Protein AF-A0A852FKJ6-F1 (afdb_monomer_lite)

Organism: Peucedramus taeniatus (NCBI:txid135441)

Structure (mmCIF, N/CA/C/O backbone):
data_AF-A0A852FKJ6-F1
#
_entry.id   AF-A0A852FKJ6-F1
#
loop_
_atom_site.group_PDB
_atom_site.id
_atom_site.type_symbol
_atom_site.label_atom_id
_atom_site.label_alt_id
_atom_site.label_comp_id
_atom_site.label_asym_id
_atom_site.label_entity_id
_atom_site.label_seq_id
_atom_site.pdbx_PDB_ins_code
_atom_site.Cartn_x
_atom_site.Cartn_y
_ato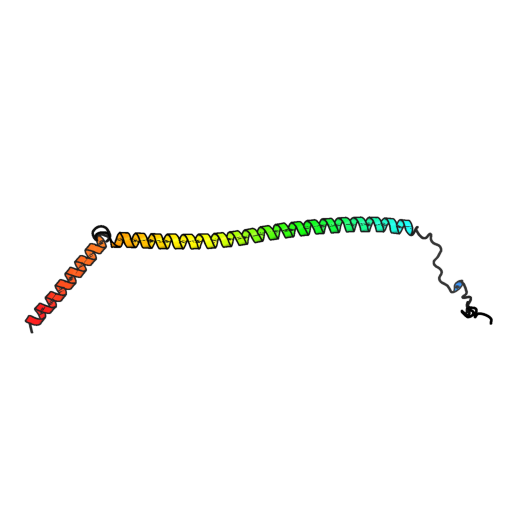m_site.Cartn_z
_atom_site.occupancy
_atom_site.B_iso_or_equiv
_atom_site.auth_seq_id
_atom_site.auth_comp_id
_atom_site.auth_asym_id
_atom_site.auth_atom_id
_atom_site.pdbx_PDB_model_num
ATOM 1 N N . MET A 1 1 ? 50.873 -47.100 -61.438 1.00 40.97 1 MET A N 1
ATOM 2 C CA . MET A 1 1 ? 49.629 -46.577 -60.834 1.00 40.97 1 MET A CA 1
ATOM 3 C C . MET A 1 1 ? 49.618 -45.071 -61.055 1.00 40.97 1 MET A C 1
ATOM 5 O O . MET A 1 1 ? 50.519 -44.411 -60.558 1.00 40.97 1 MET A O 1
ATOM 9 N N . LYS A 1 2 ? 48.719 -44.549 -61.901 1.00 41.00 2 LYS A N 1
ATOM 10 C CA . LYS A 1 2 ? 48.603 -43.110 -62.200 1.00 41.0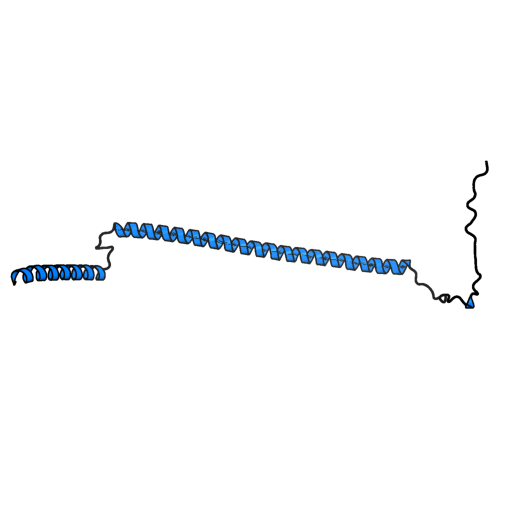0 2 LYS A CA 1
ATOM 11 C C . LYS A 1 2 ? 47.340 -42.576 -61.526 1.00 41.00 2 LYS A C 1
ATOM 13 O O . LYS A 1 2 ? 46.278 -43.172 -61.672 1.00 41.00 2 LYS A O 1
ATOM 18 N N . SER A 1 3 ? 47.512 -41.511 -60.754 1.00 47.44 3 SER A N 1
ATOM 19 C CA . SER A 1 3 ? 46.491 -40.777 -60.012 1.00 47.44 3 SER A CA 1
ATOM 20 C C . SER A 1 3 ? 45.473 -40.118 -60.947 1.00 47.44 3 SER A C 1
ATOM 22 O O . SER A 1 3 ? 45.832 -39.568 -61.988 1.00 47.44 3 SER A O 1
ATOM 24 N N . CYS A 1 4 ? 44.196 -40.181 -60.563 1.00 46.88 4 CYS A N 1
ATOM 25 C CA . CYS A 1 4 ? 43.091 -39.519 -61.248 1.00 46.88 4 CYS A CA 1
ATOM 26 C C . CYS A 1 4 ? 43.243 -37.995 -61.149 1.00 46.88 4 CYS A C 1
ATOM 28 O O . CYS A 1 4 ? 43.184 -37.432 -60.058 1.00 46.88 4 CYS A O 1
ATOM 30 N N . GLY A 1 5 ? 43.430 -37.334 -62.292 1.00 47.12 5 GLY A N 1
ATOM 31 C CA . GLY A 1 5 ? 43.285 -35.888 -62.411 1.00 47.12 5 GLY A CA 1
ATOM 32 C C . GLY A 1 5 ? 41.806 -35.510 -62.420 1.00 47.12 5 GLY A C 1
ATOM 33 O O . GLY A 1 5 ? 41.002 -36.173 -63.074 1.00 47.12 5 GLY A O 1
ATOM 34 N N . ALA A 1 6 ? 41.460 -34.440 -61.706 1.00 55.88 6 ALA A N 1
ATOM 35 C CA . ALA A 1 6 ? 40.157 -33.787 -61.754 1.00 55.88 6 ALA A CA 1
ATOM 36 C C . ALA A 1 6 ? 39.948 -33.118 -63.127 1.00 55.88 6 ALA A C 1
ATOM 38 O O . ALA A 1 6 ? 40.027 -31.903 -63.275 1.00 55.88 6 ALA A O 1
ATOM 39 N N . GLY A 1 7 ? 39.744 -33.930 -64.160 1.00 55.22 7 GLY A N 1
ATOM 40 C CA . GLY A 1 7 ? 39.183 -33.507 -65.432 1.00 55.22 7 GLY A CA 1
ATOM 41 C C . GLY A 1 7 ? 37.700 -33.841 -65.426 1.00 55.22 7 GLY A C 1
ATOM 42 O O . GLY A 1 7 ? 37.361 -34.990 -65.155 1.00 55.22 7 GLY A O 1
ATOM 43 N N . ASN A 1 8 ? 36.862 -32.827 -65.675 1.00 55.56 8 ASN A N 1
ATOM 44 C CA . ASN A 1 8 ? 35.502 -32.881 -66.251 1.00 55.56 8 ASN A CA 1
ATOM 45 C C . ASN A 1 8 ? 34.524 -31.863 -65.628 1.00 55.56 8 ASN A C 1
ATOM 47 O O . ASN A 1 8 ? 33.350 -32.163 -65.437 1.00 55.56 8 ASN A O 1
ATOM 51 N N . PHE A 1 9 ? 34.959 -30.620 -65.404 1.00 56.66 9 PHE A N 1
ATOM 52 C CA . PHE A 1 9 ? 34.043 -29.494 -65.600 1.00 56.66 9 PHE A CA 1
ATOM 53 C C . PHE A 1 9 ? 34.163 -29.082 -67.066 1.00 56.66 9 PHE A C 1
ATOM 55 O O . PHE A 1 9 ? 35.040 -28.311 -67.453 1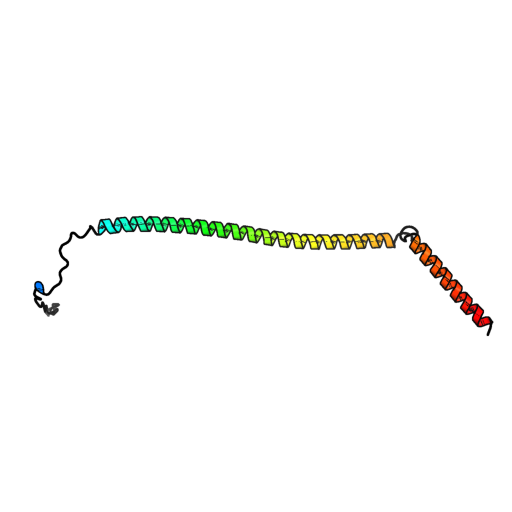.00 56.66 9 PHE A O 1
ATOM 62 N N . SER A 1 10 ? 33.339 -29.702 -67.908 1.00 50.75 10 SER A N 1
ATOM 63 C CA . SER A 1 10 ? 33.179 -29.351 -69.315 1.00 50.75 10 SER A CA 1
ATOM 64 C C . SER A 1 10 ? 32.713 -27.901 -69.422 1.00 50.75 10 SER A C 1
ATOM 66 O O . SER A 1 10 ? 31.578 -27.564 -69.091 1.00 50.75 10 SER A O 1
ATOM 68 N N . VAL A 1 11 ? 33.621 -27.046 -69.875 1.00 54.16 11 VAL A N 1
ATOM 69 C CA . VAL A 1 11 ? 33.396 -25.640 -70.198 1.00 54.16 11 VAL A CA 1
ATOM 70 C C . VAL A 1 11 ? 32.476 -25.555 -71.422 1.00 54.16 11 VAL A C 1
ATOM 72 O O . VAL A 1 11 ? 32.941 -25.490 -72.555 1.00 54.16 11 VAL A O 1
ATOM 75 N N . THR A 1 12 ? 31.158 -25.543 -71.229 1.00 57.88 12 THR A N 1
ATOM 76 C CA . THR A 1 12 ? 30.224 -25.020 -72.240 1.00 57.88 12 THR A CA 1
ATOM 77 C C . THR A 1 12 ? 30.165 -23.505 -72.095 1.00 57.88 12 THR A C 1
ATOM 79 O O . THR A 1 12 ? 29.239 -22.954 -71.503 1.00 57.88 12 THR A O 1
ATOM 82 N N . ARG A 1 13 ? 31.196 -22.812 -72.591 1.00 58.16 13 ARG A N 1
ATOM 83 C CA . ARG A 1 13 ? 31.172 -21.350 -72.724 1.00 58.16 13 ARG A CA 1
ATOM 84 C C . ARG A 1 13 ? 30.412 -21.021 -74.008 1.00 58.16 13 ARG A C 1
ATOM 86 O O . ARG A 1 13 ? 30.995 -20.976 -75.084 1.00 58.16 13 ARG A O 1
ATOM 93 N N . TYR A 1 14 ? 29.099 -20.844 -73.911 1.00 58.91 14 TYR A N 1
ATOM 94 C CA . TYR A 1 14 ? 28.355 -20.202 -74.991 1.00 58.91 14 TYR A CA 1
ATOM 95 C C . TYR A 1 14 ? 28.786 -18.733 -75.049 1.00 58.91 14 TYR A C 1
ATOM 97 O O . TYR A 1 14 ? 28.664 -18.008 -74.061 1.00 58.91 14 TYR A O 1
ATOM 105 N N . HIS A 1 15 ? 29.325 -18.297 -76.187 1.00 64.12 15 HIS A N 1
ATOM 106 C CA . HIS A 1 15 ? 29.581 -16.883 -76.446 1.00 64.12 15 HIS A CA 1
ATOM 107 C C . HIS A 1 15 ? 28.246 -16.212 -76.780 1.00 64.12 15 HIS A C 1
ATOM 109 O O . HIS A 1 15 ? 27.839 -16.155 -77.937 1.00 64.12 15 HIS A O 1
ATOM 115 N N . ILE A 1 16 ? 27.526 -15.765 -75.751 1.00 70.62 16 ILE A N 1
ATOM 116 C CA . ILE A 1 16 ? 26.366 -14.890 -75.935 1.00 70.62 16 ILE A CA 1
ATOM 117 C C . ILE A 1 16 ? 26.900 -13.562 -76.484 1.00 70.62 16 ILE A C 1
ATOM 119 O O . ILE A 1 16 ? 27.856 -13.011 -75.935 1.00 70.62 16 ILE A O 1
ATOM 123 N N . ALA A 1 17 ? 26.330 -13.082 -77.594 1.00 71.25 17 ALA A N 1
ATOM 124 C CA . ALA A 1 17 ? 26.732 -11.812 -78.190 1.00 71.25 17 ALA A CA 1
ATOM 125 C C . ALA A 1 17 ? 26.539 -10.683 -77.171 1.00 71.25 17 ALA A C 1
ATOM 127 O O . ALA A 1 17 ? 25.503 -10.623 -76.515 1.00 71.25 17 ALA A O 1
ATOM 128 N N . GLU A 1 18 ? 27.514 -9.781 -77.044 1.00 65.81 18 GLU A N 1
ATOM 129 C CA . GLU A 1 18 ? 27.475 -8.727 -76.018 1.00 65.81 18 GLU A CA 1
ATOM 130 C C . GLU A 1 18 ? 26.240 -7.826 -76.141 1.00 65.81 18 GLU A C 1
ATOM 132 O O . GLU A 1 18 ? 25.731 -7.360 -75.133 1.00 65.81 18 GLU A O 1
ATOM 137 N N . ALA A 1 19 ? 25.701 -7.668 -77.353 1.00 71.38 19 ALA A N 1
ATOM 138 C CA . ALA A 1 19 ? 24.465 -6.934 -77.625 1.00 71.38 19 ALA A CA 1
ATOM 139 C C . ALA A 1 19 ? 23.186 -7.585 -77.054 1.00 71.38 19 ALA A C 1
ATOM 141 O O . ALA A 1 19 ? 22.148 -6.937 -77.005 1.00 71.38 19 ALA A O 1
ATOM 142 N N . LEU A 1 20 ? 23.241 -8.863 -76.665 1.00 75.06 20 LEU A N 1
ATOM 143 C CA . LEU A 1 20 ? 22.142 -9.599 -76.025 1.00 75.06 20 LEU A CA 1
ATOM 144 C C . LEU A 1 20 ? 22.294 -9.658 -74.496 1.00 75.06 20 LEU A C 1
ATOM 146 O O . LEU A 1 20 ? 21.491 -10.304 -73.827 1.00 75.06 20 LEU A O 1
ATOM 150 N N . VAL A 1 21 ? 23.339 -9.030 -73.950 1.00 72.94 21 VAL A N 1
ATOM 151 C CA . VAL A 1 21 ? 23.589 -8.941 -72.513 1.00 72.94 21 VAL A CA 1
ATOM 152 C C . VAL A 1 21 ? 23.376 -7.494 -72.095 1.00 72.94 21 VAL A C 1
ATOM 154 O O . VAL A 1 21 ? 24.176 -6.629 -72.445 1.00 72.94 21 VAL A O 1
ATOM 157 N N . ASP A 1 22 ? 22.335 -7.244 -71.303 1.00 75.62 22 ASP A N 1
ATOM 158 C CA . ASP A 1 22 ? 22.189 -5.978 -70.588 1.00 75.62 22 ASP A CA 1
ATOM 159 C C . ASP A 1 22 ? 23.301 -5.892 -69.540 1.00 75.62 22 ASP A C 1
ATOM 161 O O . ASP A 1 22 ? 23.215 -6.446 -68.442 1.00 75.62 22 ASP A O 1
ATOM 165 N N . ARG A 1 23 ? 24.405 -5.253 -69.924 1.00 74.12 23 ARG A N 1
ATOM 166 C CA . ARG A 1 23 ? 25.471 -4.880 -69.001 1.00 74.12 23 ARG A CA 1
ATOM 167 C C . ARG A 1 23 ? 25.090 -3.549 -68.387 1.00 74.12 23 ARG A C 1
ATOM 169 O O . ARG A 1 23 ? 24.725 -2.617 -69.101 1.00 74.12 23 ARG A O 1
ATOM 176 N N . GLU A 1 24 ? 25.181 -3.480 -67.066 1.00 71.75 24 GLU A N 1
ATOM 177 C CA . GLU A 1 24 ? 25.070 -2.214 -66.360 1.00 71.75 24 GLU A CA 1
ATOM 178 C C . GLU A 1 24 ? 26.089 -1.249 -66.981 1.00 71.75 24 GLU A C 1
ATOM 180 O O . GLU A 1 24 ? 27.260 -1.597 -67.163 1.00 71.75 24 GLU A O 1
ATOM 185 N N . VAL A 1 25 ? 25.613 -0.085 -67.429 1.00 68.38 25 VAL A N 1
ATOM 186 C CA . VAL A 1 25 ? 26.487 0.968 -67.954 1.00 68.38 25 VAL A CA 1
ATOM 187 C C . VAL A 1 25 ? 27.484 1.285 -66.846 1.00 68.38 25 VAL A C 1
ATOM 189 O O . VAL A 1 25 ? 27.062 1.397 -65.698 1.00 68.38 25 VAL A O 1
ATOM 192 N N . ASP A 1 26 ? 28.769 1.407 -67.185 1.00 61.41 26 ASP A N 1
ATOM 193 C CA . ASP A 1 26 ? 29.892 1.643 -66.264 1.00 61.41 26 ASP A CA 1
ATOM 194 C C . ASP A 1 26 ? 29.789 3.050 -65.631 1.00 61.41 26 ASP A C 1
ATOM 196 O O . ASP A 1 26 ? 30.567 3.967 -65.890 1.00 61.41 26 ASP A O 1
ATOM 200 N N . GLY A 1 27 ? 28.715 3.278 -64.879 1.00 69.88 27 GLY A N 1
ATOM 201 C CA . GLY A 1 27 ? 28.544 4.408 -63.994 1.00 69.88 27 GLY A CA 1
ATOM 202 C C . GLY A 1 27 ? 29.434 4.167 -62.789 1.00 69.88 27 GLY A C 1
ATOM 203 O O . GLY A 1 27 ? 29.466 3.059 -62.261 1.00 69.88 27 GLY A O 1
ATOM 204 N N . GLY A 1 28 ? 30.178 5.193 -62.372 1.00 75.25 28 GLY A N 1
ATOM 205 C CA . GLY A 1 28 ? 31.111 5.078 -61.255 1.00 75.25 28 GLY A CA 1
ATOM 206 C C . GLY A 1 28 ? 30.415 4.502 -60.026 1.00 75.25 28 GLY A C 1
ATOM 207 O O . GLY A 1 28 ? 29.595 5.178 -59.405 1.00 75.25 28 GLY A O 1
ATOM 208 N N . GLN A 1 29 ? 30.722 3.247 -59.697 1.00 69.62 29 GLN A N 1
ATOM 209 C CA . GLN A 1 29 ? 30.237 2.633 -58.472 1.00 69.62 29 GLN A CA 1
ATOM 210 C C . GLN A 1 29 ? 30.869 3.390 -57.298 1.00 69.62 29 GLN A C 1
ATOM 212 O O . GLN A 1 29 ? 32.092 3.567 -57.278 1.00 69.62 29 GLN A O 1
ATOM 217 N N . PRO A 1 30 ? 30.067 3.892 -56.343 1.00 73.31 30 PRO A N 1
ATOM 218 C CA . PRO A 1 30 ? 30.618 4.518 -55.154 1.00 73.31 30 PRO A CA 1
ATOM 219 C C . PRO A 1 30 ? 31.444 3.491 -54.380 1.00 73.31 30 PRO A C 1
ATOM 221 O O . PRO A 1 30 ? 31.157 2.293 -54.414 1.00 73.31 30 PRO A O 1
ATOM 224 N N . ASP A 1 31 ? 32.470 3.965 -53.677 1.00 88.31 31 ASP A N 1
ATOM 225 C CA . ASP A 1 31 ? 33.317 3.091 -52.875 1.00 88.31 31 ASP A CA 1
ATOM 226 C C . ASP A 1 31 ? 32.474 2.390 -51.798 1.00 88.31 31 ASP A C 1
ATOM 228 O O . ASP A 1 31 ? 31.955 3.015 -50.867 1.00 88.31 31 ASP A O 1
ATOM 232 N N . ALA A 1 32 ? 32.332 1.072 -51.941 1.00 87.19 32 ALA A N 1
ATOM 233 C CA . ALA A 1 32 ? 31.559 0.238 -51.034 1.00 87.19 32 ALA A CA 1
ATOM 234 C C . ALA A 1 32 ? 32.096 0.298 -49.596 1.00 87.19 32 ALA A C 1
ATOM 236 O O . ALA A 1 32 ? 31.324 0.139 -48.650 1.00 87.19 32 ALA A O 1
ATOM 237 N N . HIS A 1 33 ? 33.396 0.559 -49.418 1.00 89.88 33 HIS A N 1
ATOM 238 C CA . HIS A 1 33 ? 33.988 0.721 -48.095 1.00 89.88 33 HIS A CA 1
ATOM 239 C C . HIS A 1 33 ? 33.489 1.993 -47.407 1.00 89.88 33 HIS A C 1
ATOM 241 O O . HIS A 1 33 ? 33.102 1.930 -46.242 1.00 89.88 33 HIS A O 1
ATOM 247 N N . LEU A 1 34 ? 33.409 3.115 -48.131 1.00 91.19 34 LEU A N 1
ATOM 248 C CA . LEU A 1 34 ? 32.889 4.374 -47.588 1.00 91.19 34 LEU A CA 1
ATOM 249 C C . LEU A 1 34 ? 31.415 4.244 -47.188 1.00 91.19 34 LEU A C 1
ATOM 251 O O . LEU A 1 34 ? 31.046 4.615 -46.075 1.00 91.19 34 LEU A O 1
ATOM 255 N N . ALA A 1 35 ? 30.590 3.638 -48.047 1.00 89.94 35 ALA A N 1
ATOM 256 C CA . ALA A 1 35 ? 29.178 3.404 -47.740 1.00 89.94 35 ALA A CA 1
ATOM 257 C C . ALA A 1 35 ? 28.989 2.495 -46.508 1.00 89.94 35 ALA A C 1
ATOM 259 O O . ALA A 1 35 ? 28.114 2.736 -45.674 1.00 89.94 35 ALA A O 1
ATOM 260 N N . ALA A 1 36 ? 29.829 1.465 -46.358 1.00 92.50 36 ALA A N 1
ATOM 261 C CA . ALA A 1 36 ? 29.798 0.581 -45.197 1.00 92.50 36 ALA A CA 1
ATOM 262 C C . ALA A 1 36 ? 30.230 1.289 -43.901 1.00 92.50 36 ALA A C 1
ATOM 264 O O . ALA A 1 36 ? 29.649 1.034 -42.845 1.00 92.50 36 ALA A O 1
ATOM 265 N N . GLU A 1 37 ? 31.219 2.185 -43.959 1.00 94.56 37 GLU A N 1
ATOM 266 C CA . GLU A 1 37 ? 31.642 2.977 -42.799 1.00 94.56 37 GLU A CA 1
ATOM 267 C C . GLU A 1 37 ? 30.552 3.943 -42.325 1.00 94.56 37 GLU A C 1
ATOM 269 O O . GLU A 1 37 ? 30.321 4.070 -41.119 1.00 94.56 37 GLU A O 1
ATOM 274 N N . GLU A 1 38 ? 29.871 4.617 -43.252 1.00 94.25 38 GLU A N 1
ATOM 275 C CA . GLU A 1 38 ? 28.777 5.539 -42.935 1.00 94.25 38 GLU A CA 1
ATOM 276 C C . GLU A 1 38 ? 27.605 4.817 -42.260 1.00 94.25 38 GLU A C 1
ATOM 278 O O . GLU A 1 38 ? 27.143 5.237 -41.193 1.00 94.25 38 GLU A O 1
ATOM 283 N N . GLU A 1 39 ? 27.174 3.682 -42.814 1.00 94.88 39 GLU A N 1
ATOM 284 C CA . GLU A 1 39 ? 26.131 2.855 -42.199 1.00 94.88 39 GLU A CA 1
ATOM 285 C C . GLU A 1 39 ? 26.596 2.237 -40.870 1.00 94.88 39 GLU A C 1
ATOM 287 O O . GLU A 1 39 ? 25.816 2.161 -39.919 1.00 94.88 39 GLU A O 1
ATOM 292 N N . GLY A 1 40 ? 27.879 1.884 -40.739 1.00 96.25 40 GLY A N 1
ATOM 293 C CA . GLY A 1 40 ? 28.469 1.453 -39.471 1.00 96.25 40 GLY A CA 1
ATOM 294 C C . GLY A 1 40 ? 28.312 2.506 -38.370 1.00 96.25 40 GLY A C 1
ATOM 295 O O . GLY A 1 40 ? 27.824 2.197 -37.280 1.00 96.25 40 GLY A O 1
ATOM 296 N N . ARG A 1 41 ? 28.628 3.774 -38.669 1.00 96.88 41 ARG A N 1
ATOM 297 C CA . ARG A 1 41 ? 28.445 4.897 -37.728 1.00 96.88 41 ARG A CA 1
ATOM 298 C C . ARG A 1 41 ? 26.978 5.092 -37.359 1.00 96.88 41 ARG A C 1
ATOM 300 O O . ARG A 1 41 ? 26.656 5.233 -36.179 1.00 96.88 41 ARG A O 1
ATOM 307 N N . ARG A 1 42 ? 26.080 5.032 -38.344 1.00 97.06 42 ARG A N 1
ATOM 308 C CA . ARG A 1 42 ? 24.632 5.138 -38.122 1.00 97.06 42 ARG A CA 1
ATOM 309 C C . ARG A 1 42 ? 24.110 4.031 -37.202 1.00 97.06 42 ARG A C 1
ATOM 311 O O . ARG A 1 42 ? 23.323 4.298 -36.293 1.00 97.06 42 ARG A O 1
ATOM 318 N N . LEU A 1 43 ? 24.550 2.790 -37.406 1.00 97.44 43 LEU A N 1
ATOM 319 C CA . LEU A 1 43 ? 24.173 1.659 -36.556 1.00 97.44 43 LEU A CA 1
ATOM 320 C C . LEU A 1 43 ? 24.724 1.800 -35.134 1.00 97.44 43 LEU A C 1
ATOM 322 O O . LEU A 1 43 ? 24.013 1.495 -34.176 1.00 97.44 43 LEU A O 1
ATOM 326 N N . GLU A 1 44 ? 25.951 2.298 -34.970 1.00 97.75 44 GLU A N 1
ATOM 327 C CA . GLU A 1 44 ? 26.508 2.589 -33.646 1.00 97.75 44 GLU A CA 1
ATOM 328 C C . GLU A 1 44 ? 25.690 3.641 -32.890 1.00 97.75 44 GLU A C 1
ATOM 330 O O . GLU A 1 44 ? 25.437 3.487 -31.691 1.00 97.75 44 GLU A O 1
ATOM 335 N N . GLU A 1 45 ? 25.263 4.706 -33.565 1.00 97.75 45 GLU A N 1
ATOM 336 C CA . GLU A 1 45 ? 24.422 5.749 -32.975 1.00 97.75 45 GLU A CA 1
ATOM 337 C C . GLU A 1 45 ? 23.068 5.191 -32.533 1.00 97.75 45 GLU A C 1
ATOM 339 O O . GLU A 1 45 ? 22.696 5.353 -31.365 1.00 97.75 45 GLU A O 1
ATOM 344 N N . LEU A 1 46 ? 22.392 4.442 -33.409 1.00 97.81 46 LEU A N 1
ATOM 345 C CA . LEU A 1 46 ? 21.134 3.764 -33.088 1.00 97.81 46 LEU A CA 1
ATOM 346 C C . LEU A 1 46 ? 21.292 2.798 -31.910 1.00 97.81 46 LEU A C 1
ATOM 348 O O . LEU A 1 46 ? 20.451 2.768 -31.009 1.00 97.81 46 LEU A O 1
ATOM 352 N N . HIS A 1 47 ? 22.384 2.033 -31.870 1.00 97.81 47 HIS A N 1
ATOM 353 C CA . HIS A 1 47 ? 22.659 1.121 -30.765 1.00 97.81 47 HIS A CA 1
ATOM 354 C C . HIS A 1 47 ? 22.861 1.877 -29.444 1.00 97.81 47 HIS A C 1
ATOM 356 O O . HIS A 1 47 ? 22.280 1.515 -28.417 1.00 97.81 47 HIS A O 1
ATOM 362 N N . ARG A 1 48 ? 23.624 2.977 -29.462 1.00 98.12 48 ARG A N 1
ATOM 363 C CA . ARG A 1 48 ? 23.821 3.838 -28.284 1.00 98.12 48 ARG A CA 1
ATOM 364 C C . ARG A 1 48 ? 22.502 4.431 -27.797 1.00 98.12 48 ARG A C 1
ATOM 366 O O . ARG A 1 48 ? 22.282 4.511 -26.589 1.00 98.12 48 ARG A O 1
ATOM 373 N N . GLU A 1 49 ? 21.626 4.856 -28.698 1.00 98.19 49 GLU A N 1
ATOM 374 C CA . GLU A 1 49 ? 20.301 5.370 -28.347 1.00 98.19 49 GLU A CA 1
ATOM 375 C C . GLU A 1 49 ? 19.392 4.295 -27.755 1.00 98.19 49 GLU A C 1
ATOM 377 O O . GLU A 1 49 ? 18.784 4.531 -26.707 1.00 98.19 49 GLU A O 1
ATOM 382 N N . ALA A 1 50 ? 19.359 3.105 -28.356 1.00 98.00 50 ALA A N 1
ATOM 383 C CA . ALA A 1 50 ? 18.597 1.971 -27.847 1.00 98.00 50 ALA A CA 1
ATOM 384 C C . ALA A 1 50 ? 19.033 1.590 -26.424 1.00 98.00 50 ALA A C 1
ATOM 386 O O . ALA A 1 50 ? 18.192 1.407 -25.542 1.00 98.00 50 ALA A O 1
ATOM 387 N N . GLU A 1 51 ? 20.340 1.557 -26.157 1.00 98.19 51 GLU A N 1
ATOM 388 C CA . GLU A 1 51 ? 20.875 1.292 -24.819 1.00 98.19 51 GLU A CA 1
ATOM 389 C C . GLU A 1 51 ? 20.515 2.396 -23.814 1.00 98.19 51 GLU A C 1
ATOM 391 O O . GLU A 1 51 ? 20.154 2.107 -22.668 1.00 98.19 51 GLU A O 1
ATOM 396 N N . ARG A 1 52 ? 20.538 3.672 -24.224 1.00 98.12 52 ARG A N 1
ATOM 397 C CA . ARG A 1 52 ? 20.068 4.780 -23.371 1.00 98.12 52 ARG A CA 1
ATOM 398 C C . ARG A 1 52 ? 18.584 4.639 -23.044 1.00 98.12 52 ARG A C 1
ATOM 400 O O . ARG A 1 52 ? 18.202 4.832 -21.891 1.00 98.12 52 ARG A O 1
ATOM 407 N N . GLU A 1 53 ? 17.748 4.313 -24.024 1.00 97.94 53 GLU A N 1
ATOM 408 C CA . GLU A 1 53 ? 16.309 4.171 -23.802 1.00 97.94 53 GLU A CA 1
ATOM 409 C C . GLU A 1 53 ? 15.993 2.958 -22.926 1.00 97.94 53 GLU A C 1
ATOM 411 O O . GLU A 1 53 ? 15.212 3.066 -21.980 1.00 97.94 53 GLU A O 1
ATOM 416 N N . ARG A 1 54 ? 16.686 1.836 -23.138 1.00 98.19 54 ARG A N 1
ATOM 417 C CA . ARG A 1 54 ? 16.592 0.656 -22.274 1.00 98.19 54 ARG A CA 1
ATOM 418 C C . ARG A 1 54 ? 16.901 0.999 -20.817 1.00 98.19 54 ARG A C 1
ATOM 420 O O . ARG A 1 54 ? 16.139 0.620 -19.928 1.00 98.19 54 ARG A O 1
ATOM 427 N N . ARG A 1 55 ? 17.973 1.756 -20.556 1.00 98.06 55 ARG A N 1
ATOM 428 C CA . ARG A 1 55 ? 18.321 2.214 -19.197 1.00 98.06 55 ARG A CA 1
ATOM 429 C C . ARG A 1 55 ? 17.211 3.068 -18.587 1.00 98.06 55 ARG A C 1
ATOM 431 O O . ARG A 1 55 ? 16.759 2.771 -17.485 1.00 98.06 55 ARG A O 1
ATOM 438 N N . LYS A 1 56 ? 16.694 4.053 -19.329 1.00 98.19 56 LYS A N 1
ATOM 439 C CA . LYS A 1 56 ? 15.572 4.894 -18.872 1.00 98.19 56 LYS A CA 1
ATOM 440 C C . LYS A 1 56 ? 14.327 4.069 -18.550 1.00 98.19 56 LYS A C 1
ATOM 442 O O . LYS A 1 56 ? 13.636 4.344 -17.570 1.00 98.19 56 LYS A O 1
ATOM 447 N N . GLN A 1 57 ? 14.008 3.070 -19.369 1.00 98.06 57 GLN A N 1
ATOM 448 C CA . GLN A 1 57 ? 12.858 2.198 -19.139 1.00 98.06 57 GLN A CA 1
ATOM 449 C C . GLN A 1 57 ? 13.025 1.367 -17.866 1.00 98.06 57 GLN A C 1
ATOM 451 O O . GLN A 1 57 ? 12.084 1.291 -17.073 1.00 98.06 57 GLN A O 1
ATOM 456 N N . LEU A 1 58 ? 14.217 0.809 -17.642 1.00 98.19 58 LEU A N 1
ATOM 457 C CA . LEU A 1 58 ? 14.540 0.061 -16.428 1.00 98.19 58 LEU A CA 1
ATOM 458 C C . LEU A 1 58 ? 14.446 0.943 -15.181 1.00 98.19 58 LEU A C 1
ATOM 460 O O . LEU A 1 58 ? 13.791 0.556 -14.217 1.00 98.19 58 LEU A O 1
ATOM 464 N N . GLU A 1 59 ? 15.003 2.154 -15.213 1.00 98.00 59 GLU A N 1
ATOM 465 C CA . GLU A 1 59 ? 14.892 3.113 -14.107 1.00 98.00 59 GLU A CA 1
ATOM 466 C C . GLU A 1 59 ? 13.431 3.479 -13.822 1.00 98.00 59 GLU A C 1
ATOM 468 O O . GLU A 1 59 ? 12.972 3.413 -12.679 1.00 98.00 59 GLU A O 1
ATOM 473 N N . LYS A 1 60 ? 12.649 3.788 -14.864 1.00 98.50 60 LYS A N 1
ATOM 474 C CA . LYS A 1 60 ? 11.214 4.074 -14.724 1.00 98.50 60 LYS A CA 1
ATOM 475 C C . LYS A 1 60 ? 10.446 2.882 -14.157 1.00 98.50 60 LYS A C 1
ATOM 477 O O . LYS A 1 60 ? 9.497 3.084 -13.401 1.00 98.50 60 LYS A O 1
ATOM 482 N N . ALA A 1 61 ? 10.772 1.657 -14.564 1.00 97.75 61 ALA A N 1
ATOM 483 C CA . ALA A 1 61 ? 10.147 0.447 -14.034 1.00 97.75 61 ALA A CA 1
ATOM 484 C C . ALA A 1 61 ? 10.523 0.239 -12.561 1.00 97.75 61 ALA A C 1
ATOM 486 O O . ALA A 1 61 ? 9.642 0.002 -11.738 1.00 97.75 61 ALA A O 1
ATOM 487 N N . HIS A 1 62 ? 11.796 0.432 -12.215 1.00 98.12 62 HIS A N 1
ATOM 488 C CA . HIS A 1 62 ? 12.299 0.328 -10.850 1.00 98.12 62 HIS A CA 1
ATOM 489 C C . HIS A 1 62 ? 11.630 1.338 -9.907 1.00 98.12 62 HIS A C 1
ATOM 491 O O . HIS A 1 62 ? 11.148 0.959 -8.842 1.00 98.12 62 HIS A O 1
ATOM 497 N N . ILE A 1 63 ? 11.526 2.611 -10.307 1.00 98.25 63 ILE A N 1
ATOM 498 C CA . ILE A 1 63 ? 10.854 3.655 -9.513 1.00 98.25 63 ILE A CA 1
ATOM 499 C C . ILE A 1 63 ? 9.371 3.322 -9.318 1.00 98.25 63 ILE A C 1
ATOM 501 O O . ILE A 1 63 ? 8.840 3.438 -8.213 1.00 98.25 63 ILE A O 1
ATOM 505 N N . ARG A 1 64 ? 8.686 2.883 -10.380 1.00 98.06 64 ARG A N 1
ATOM 506 C CA . ARG A 1 64 ? 7.272 2.494 -10.291 1.00 98.06 64 ARG A CA 1
ATOM 507 C C . ARG A 1 64 ? 7.078 1.295 -9.364 1.00 98.06 64 ARG A C 1
ATOM 509 O O . ARG A 1 64 ? 6.173 1.324 -8.533 1.00 98.06 64 ARG A O 1
ATOM 516 N N . GLY A 1 65 ? 7.941 0.287 -9.473 1.00 98.25 65 GLY A N 1
ATOM 517 C CA . GLY A 1 65 ? 7.916 -0.908 -8.635 1.00 98.25 65 GLY A CA 1
ATOM 518 C C . GLY A 1 65 ? 8.173 -0.600 -7.162 1.00 98.25 65 GLY A C 1
ATOM 519 O O . GLY A 1 65 ? 7.383 -0.998 -6.308 1.00 98.25 65 GLY A O 1
ATOM 520 N N . SER A 1 66 ? 9.218 0.172 -6.854 1.00 98.25 66 SER A N 1
ATOM 521 C CA . SER A 1 66 ? 9.552 0.545 -5.474 1.00 98.25 66 SER A CA 1
ATOM 522 C C . SER A 1 66 ? 8.455 1.392 -4.826 1.00 98.25 66 SER A C 1
ATOM 524 O O . SER A 1 66 ? 8.074 1.156 -3.678 1.00 98.25 66 SER A O 1
ATOM 526 N N . HIS A 1 67 ? 7.873 2.328 -5.576 1.00 98.50 67 HIS A N 1
ATOM 527 C CA . HIS A 1 67 ? 6.751 3.132 -5.109 1.00 98.50 67 HIS A CA 1
ATOM 528 C C . HIS A 1 67 ? 5.485 2.292 -4.865 1.00 98.50 67 HIS A C 1
ATOM 530 O O . HIS A 1 67 ? 4.825 2.466 -3.838 1.00 98.50 67 HIS A O 1
ATOM 536 N N . ALA A 1 68 ? 5.150 1.365 -5.768 1.00 98.56 68 ALA A N 1
ATOM 537 C CA . ALA A 1 68 ? 4.019 0.456 -5.589 1.00 98.56 68 ALA A CA 1
ATOM 538 C C . ALA A 1 68 ? 4.207 -0.441 -4.357 1.00 98.56 68 ALA A C 1
ATOM 540 O O . ALA A 1 68 ? 3.298 -0.555 -3.535 1.00 98.56 68 ALA A O 1
ATOM 541 N N . LEU A 1 69 ? 5.407 -0.999 -4.177 1.00 98.44 69 LEU A N 1
ATOM 542 C CA . LEU A 1 69 ? 5.747 -1.810 -3.011 1.00 98.44 69 LEU A CA 1
ATOM 543 C C . LEU A 1 69 ? 5.598 -1.015 -1.709 1.00 98.44 69 LEU A C 1
ATOM 545 O O . LEU A 1 69 ? 4.968 -1.494 -0.767 1.00 98.44 69 LEU A O 1
ATOM 549 N N . LYS A 1 70 ? 6.101 0.226 -1.672 1.00 98.56 70 LYS A N 1
ATOM 550 C CA . LYS A 1 70 ? 5.957 1.106 -0.506 1.00 98.56 70 LYS A CA 1
ATOM 551 C C .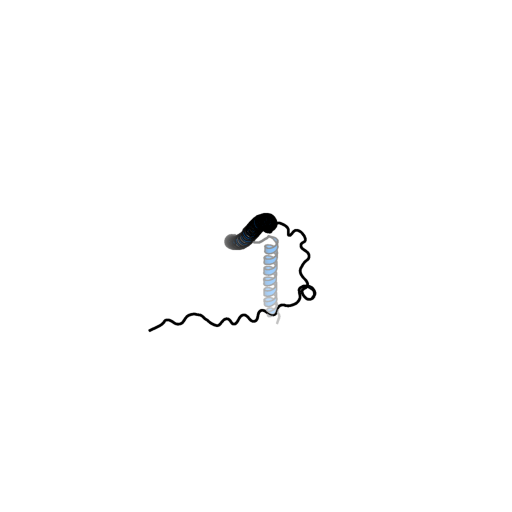 LYS A 1 70 ? 4.489 1.369 -0.170 1.00 98.56 70 LYS A C 1
ATOM 553 O O . LYS A 1 70 ? 4.124 1.335 0.999 1.00 98.56 70 LYS A O 1
ATOM 558 N N . LYS A 1 71 ? 3.636 1.598 -1.174 1.00 98.62 71 LYS A N 1
ATOM 559 C CA . LYS A 1 71 ? 2.189 1.773 -0.960 1.00 98.62 71 LYS A CA 1
ATOM 560 C C . LYS A 1 71 ? 1.534 0.530 -0.365 1.00 98.62 71 LYS A C 1
ATOM 562 O O . LYS A 1 71 ? 0.737 0.665 0.556 1.00 98.62 71 LYS A O 1
ATOM 567 N N . ILE A 1 72 ? 1.880 -0.655 -0.866 1.00 98.56 72 ILE A N 1
ATOM 568 C CA . ILE A 1 72 ? 1.357 -1.923 -0.341 1.00 98.56 72 ILE A CA 1
ATOM 569 C C . ILE A 1 72 ? 1.787 -2.108 1.116 1.00 98.56 72 ILE A C 1
ATOM 571 O O . ILE A 1 72 ? 0.953 -2.443 1.951 1.00 98.56 72 ILE A O 1
ATOM 575 N N . GLN A 1 73 ? 3.058 -1.847 1.434 1.00 98.62 73 GLN A N 1
ATOM 576 C CA . GLN A 1 73 ? 3.549 -1.955 2.807 1.00 98.62 73 GLN A CA 1
ATOM 577 C C . GLN A 1 73 ? 2.821 -0.983 3.742 1.00 98.62 73 GLN A C 1
ATOM 579 O O . GLN A 1 73 ? 2.316 -1.400 4.775 1.00 98.62 73 GLN A O 1
ATOM 584 N N . LEU A 1 74 ? 2.674 0.283 3.339 1.00 98.75 74 LEU A N 1
ATOM 585 C CA . LEU A 1 74 ? 1.947 1.283 4.126 1.00 98.75 74 LEU A CA 1
ATOM 586 C C . LEU A 1 74 ? 0.478 0.907 4.351 1.00 98.75 74 LEU A C 1
ATOM 588 O O . LEU A 1 74 ? -0.066 1.186 5.416 1.00 98.75 74 LEU A O 1
ATOM 592 N N . ALA A 1 75 ? -0.175 0.291 3.362 1.00 98.56 75 ALA A N 1
ATOM 593 C CA . ALA A 1 75 ? -1.546 -0.185 3.513 1.00 98.56 75 ALA A CA 1
ATOM 594 C C . ALA A 1 75 ? -1.638 -1.308 4.558 1.00 98.56 75 ALA A C 1
ATOM 596 O O . ALA A 1 75 ? -2.493 -1.235 5.437 1.00 98.56 75 ALA A O 1
ATOM 597 N N . LYS A 1 76 ? -0.718 -2.280 4.508 1.00 98.56 76 LYS A N 1
ATOM 598 C CA . LYS A 1 76 ? -0.632 -3.367 5.497 1.00 98.56 76 LYS A CA 1
ATOM 599 C C . LYS A 1 76 ? -0.337 -2.848 6.901 1.00 98.56 76 LYS A C 1
ATOM 601 O O . LYS A 1 76 ? -0.978 -3.263 7.858 1.00 98.56 76 LYS A O 1
ATOM 606 N N . ASP A 1 77 ? 0.610 -1.920 7.023 1.00 98.62 77 ASP A N 1
ATOM 607 C CA . ASP A 1 77 ? 0.968 -1.332 8.314 1.00 98.62 77 ASP A CA 1
ATOM 608 C C . ASP A 1 77 ? -0.219 -0.562 8.906 1.00 98.62 77 ASP A C 1
ATOM 610 O O . ASP A 1 77 ? -0.504 -0.674 10.095 1.00 98.62 77 ASP A O 1
ATOM 614 N N . ARG A 1 78 ? -0.958 0.182 8.073 1.00 98.62 78 ARG A N 1
ATOM 615 C CA . ARG A 1 78 ? -2.178 0.875 8.496 1.00 98.62 78 ARG A CA 1
ATOM 616 C C . ARG A 1 78 ? -3.244 -0.098 8.993 1.00 98.62 78 ARG A C 1
ATOM 618 O O . ARG A 1 78 ? -3.840 0.174 10.028 1.00 98.62 78 ARG A O 1
ATOM 625 N N . GLU A 1 79 ? -3.510 -1.170 8.252 1.00 98.62 79 GLU A N 1
ATOM 626 C CA . GLU A 1 79 ? -4.491 -2.195 8.633 1.00 98.62 79 GLU A CA 1
ATOM 627 C C . GLU A 1 79 ? -4.140 -2.794 9.996 1.00 98.62 79 GLU A C 1
ATOM 629 O O . GLU A 1 79 ? -4.940 -2.713 10.926 1.00 98.62 79 GLU A O 1
ATOM 634 N N . ARG A 1 80 ? -2.888 -3.233 10.161 1.00 98.69 80 ARG A N 1
ATOM 635 C CA . ARG A 1 80 ? -2.372 -3.741 11.434 1.00 98.69 80 ARG A CA 1
ATOM 636 C C . ARG A 1 80 ? -2.561 -2.746 12.584 1.00 98.69 80 ARG A C 1
ATOM 638 O O . ARG A 1 80 ? -2.995 -3.127 13.666 1.00 98.69 80 ARG A O 1
ATOM 645 N N . LEU A 1 81 ? -2.234 -1.470 12.371 1.00 98.69 81 LEU A N 1
ATOM 646 C CA . LEU A 1 81 ? -2.375 -0.440 13.407 1.00 98.69 81 LEU A CA 1
ATOM 647 C C . LEU A 1 81 ? -3.838 -0.194 13.793 1.00 98.69 81 LEU A C 1
ATOM 649 O O . LEU A 1 81 ? -4.124 0.073 14.958 1.00 98.69 81 LEU A O 1
ATOM 653 N N . VAL A 1 82 ? -4.768 -0.273 12.839 1.00 98.69 82 VAL A N 1
ATOM 654 C CA . VAL A 1 82 ? -6.204 -0.147 13.123 1.00 98.69 82 VAL A CA 1
ATOM 655 C C . VAL A 1 82 ? -6.686 -1.325 13.965 1.00 98.69 82 VAL A C 1
ATOM 657 O O . VAL A 1 82 ? -7.346 -1.104 14.977 1.00 98.69 82 VAL A O 1
ATOM 660 N N . GLU A 1 83 ? -6.298 -2.550 13.615 1.00 98.69 83 GLU A N 1
ATOM 661 C CA . GLU A 1 83 ? -6.633 -3.743 14.400 1.00 98.69 83 GLU A CA 1
ATOM 662 C C . GLU A 1 83 ? -6.084 -3.658 15.833 1.00 98.69 83 GLU A C 1
ATOM 664 O O . GLU A 1 83 ? -6.806 -3.921 16.799 1.00 98.69 83 GLU A O 1
ATOM 669 N N . GLU A 1 84 ? -4.822 -3.246 15.996 1.00 98.62 84 GLU A N 1
ATOM 670 C CA . GLU A 1 84 ? -4.202 -3.051 17.312 1.00 98.62 84 GLU A CA 1
ATOM 671 C C . GLU A 1 84 ? -4.954 -1.985 18.134 1.00 98.62 84 GLU A C 1
ATOM 673 O O . GLU A 1 84 ? -5.249 -2.196 19.316 1.00 98.62 84 GLU A O 1
ATOM 678 N N . LEU A 1 85 ? -5.345 -0.865 17.513 1.00 98.69 85 LEU A N 1
ATOM 679 C CA . LEU A 1 85 ? -6.138 0.180 18.168 1.00 98.69 85 LEU A CA 1
ATOM 680 C C . LEU A 1 85 ? -7.519 -0.322 18.600 1.00 98.69 85 LEU A C 1
ATOM 682 O O . LEU A 1 85 ? -7.956 -0.041 19.720 1.00 98.69 85 LEU A O 1
ATOM 686 N N . GLU A 1 86 ? -8.215 -1.074 17.751 1.00 98.56 86 GLU A N 1
ATOM 687 C CA . GLU A 1 86 ? -9.525 -1.645 18.075 1.00 98.56 86 GLU A CA 1
ATOM 688 C C . GLU A 1 86 ? -9.452 -2.586 19.279 1.00 98.56 86 GLU A C 1
ATOM 690 O O . GLU A 1 86 ? -10.293 -2.502 20.185 1.00 98.56 86 GLU A O 1
ATOM 695 N N . GLN A 1 87 ? -8.414 -3.423 19.339 1.00 98.56 87 GLN A N 1
ATOM 696 C CA . GLN A 1 87 ? -8.153 -4.304 20.476 1.00 98.56 87 GLN A CA 1
ATOM 697 C C . GLN A 1 87 ? -7.904 -3.504 21.758 1.00 98.56 87 GLN A C 1
ATOM 699 O O . GLN A 1 87 ? -8.516 -3.793 22.792 1.00 98.56 87 GLN A O 1
ATOM 704 N N . MET A 1 88 ? -7.076 -2.457 21.703 1.00 98.50 88 MET A N 1
ATOM 705 C CA . MET A 1 88 ? -6.828 -1.584 22.855 1.00 98.50 88 MET A CA 1
ATOM 706 C C . MET A 1 88 ? -8.107 -0.894 23.337 1.00 98.50 88 MET A C 1
ATOM 708 O O . MET A 1 88 ? -8.386 -0.864 24.539 1.00 98.50 88 MET A O 1
ATOM 712 N N . HIS A 1 89 ? -8.928 -0.390 22.415 1.00 98.25 89 HIS A N 1
ATOM 713 C CA . HIS A 1 89 ? -10.217 0.209 22.747 1.00 98.25 89 HIS A CA 1
ATOM 714 C C . HIS A 1 89 ? -11.188 -0.803 23.364 1.00 98.25 89 HIS A C 1
ATOM 716 O O . HIS A 1 89 ? -11.916 -0.463 24.299 1.00 98.25 89 HIS A O 1
ATOM 722 N N . ALA A 1 90 ? -11.215 -2.044 22.876 1.00 98.12 90 ALA A N 1
ATOM 723 C CA . ALA A 1 90 ? -12.041 -3.101 23.450 1.00 98.12 90 ALA A CA 1
ATOM 724 C C . ALA A 1 90 ? -11.609 -3.442 24.884 1.00 98.12 90 ALA A C 1
ATOM 726 O O . ALA A 1 90 ? -12.457 -3.500 25.779 1.00 98.12 90 ALA A O 1
ATOM 727 N N . GLN A 1 91 ? -10.303 -3.583 25.119 1.00 98.31 91 GLN A N 1
ATOM 728 C CA . GLN A 1 91 ? -9.740 -3.831 26.448 1.00 98.31 91 GLN A CA 1
ATOM 729 C C . GLN A 1 91 ? -10.013 -2.674 27.416 1.00 98.31 91 GLN A C 1
ATOM 731 O O . GLN A 1 91 ? -10.379 -2.901 28.569 1.00 98.31 91 GLN A O 1
ATOM 736 N N . ASP A 1 92 ? -9.877 -1.428 26.960 1.00 98.31 92 ASP A N 1
ATOM 737 C CA . ASP A 1 92 ? -10.189 -0.251 27.770 1.00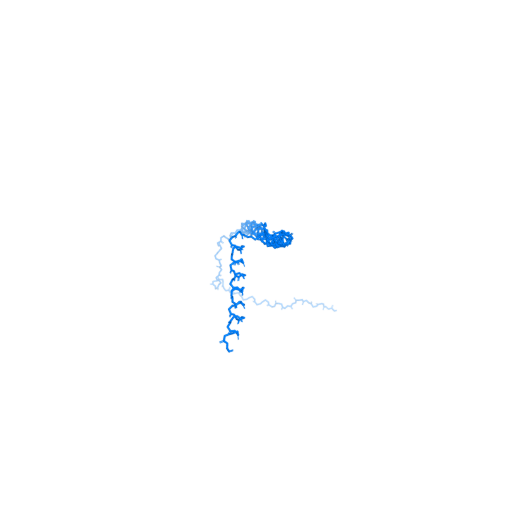 98.31 92 ASP A CA 1
ATOM 738 C C . ASP A 1 92 ? -11.681 -0.188 28.128 1.00 98.31 92 ASP A C 1
ATOM 740 O O . ASP A 1 92 ? -12.032 -0.036 29.298 1.00 98.31 92 ASP A O 1
ATOM 744 N N . ARG A 1 93 ? -12.582 -0.411 27.160 1.00 97.88 93 ARG A N 1
ATOM 745 C CA . ARG A 1 93 ? -14.026 -0.500 27.434 1.00 97.88 93 ARG A CA 1
ATOM 746 C C . ARG A 1 93 ? -14.348 -1.599 28.443 1.00 97.88 93 ARG A C 1
ATOM 748 O O . ARG A 1 93 ? -15.167 -1.369 29.331 1.00 97.88 93 ARG A O 1
ATOM 755 N N . MET A 1 94 ? -13.722 -2.770 28.321 1.00 97.50 94 MET A N 1
ATOM 756 C CA . MET A 1 94 ? -13.905 -3.873 29.266 1.00 97.50 94 MET A CA 1
ATOM 757 C C . MET A 1 94 ? -13.466 -3.470 30.676 1.00 97.50 94 MET A C 1
ATOM 759 O O . MET A 1 94 ? -14.247 -3.622 31.615 1.00 97.50 94 MET A O 1
ATOM 763 N N . ARG A 1 95 ? -12.275 -2.874 30.819 1.00 97.06 95 ARG A N 1
ATOM 764 C CA . ARG A 1 95 ? -11.787 -2.361 32.108 1.00 97.06 95 ARG A CA 1
ATOM 765 C C . ARG A 1 95 ? -12.731 -1.326 32.709 1.00 97.06 95 ARG A C 1
ATOM 767 O O . ARG A 1 95 ? -13.103 -1.447 33.872 1.00 97.06 95 ARG A O 1
ATOM 774 N N . ARG A 1 96 ? -13.183 -0.343 31.924 1.00 95.88 96 ARG A N 1
ATOM 775 C CA . ARG A 1 96 ? -14.129 0.679 32.402 1.00 95.88 96 ARG A CA 1
ATOM 776 C C . ARG A 1 96 ? -15.454 0.073 32.848 1.00 95.88 96 ARG A C 1
ATOM 778 O O . ARG A 1 96 ? -15.959 0.453 33.897 1.00 95.88 96 ARG A O 1
ATOM 785 N N . ARG A 1 97 ? -16.003 -0.885 32.094 1.00 94.69 97 ARG A N 1
ATOM 786 C CA . ARG A 1 97 ? -17.226 -1.608 32.484 1.00 94.69 97 ARG A CA 1
ATOM 787 C C . ARG A 1 97 ? -17.041 -2.345 33.805 1.00 94.69 97 ARG A C 1
ATOM 789 O O . ARG A 1 97 ? -17.920 -2.274 34.654 1.00 94.69 97 ARG A O 1
ATOM 796 N N . GLN A 1 98 ? -15.900 -3.004 33.991 1.00 95.19 98 GLN A N 1
ATOM 797 C CA . GLN A 1 98 ? -15.587 -3.706 35.233 1.00 95.19 98 GLN A CA 1
ATOM 798 C C . GLN A 1 98 ? -15.493 -2.744 36.424 1.00 95.19 98 GLN A C 1
ATOM 800 O O . GLN A 1 98 ? -16.026 -3.050 37.485 1.00 95.19 98 GLN A O 1
ATOM 805 N N . ILE A 1 99 ? -14.887 -1.567 36.237 1.00 93.38 99 ILE A N 1
ATOM 806 C CA . ILE A 1 99 ? -14.839 -0.521 37.267 1.00 93.38 99 ILE A CA 1
ATOM 807 C C . ILE A 1 99 ? -16.253 -0.037 37.596 1.00 93.38 99 ILE A C 1
ATOM 809 O O . ILE A 1 99 ? -16.642 -0.066 38.757 1.00 93.38 99 ILE A O 1
ATOM 813 N N . VAL A 1 100 ? -17.049 0.344 36.590 1.00 92.25 100 VAL A N 1
ATOM 814 C CA . VAL A 1 100 ? -18.426 0.836 36.787 1.00 92.25 100 VAL A CA 1
ATOM 815 C C . VAL A 1 100 ? -19.309 -0.205 37.482 1.00 92.25 100 VAL A C 1
ATOM 817 O O . VAL A 1 100 ? -20.121 0.164 38.324 1.00 92.25 100 VAL A O 1
ATOM 820 N N . ALA A 1 101 ? -19.130 -1.495 37.184 1.00 89.50 101 ALA A N 1
ATOM 821 C CA . ALA A 1 101 ? -19.861 -2.578 37.843 1.00 89.50 101 ALA A CA 1
ATOM 822 C C . ALA A 1 101 ? -19.518 -2.723 39.337 1.00 89.50 101 ALA A C 1
ATOM 824 O O . ALA A 1 101 ? -20.358 -3.170 40.111 1.00 89.50 101 ALA A O 1
ATOM 825 N N . GLN A 1 102 ? -18.307 -2.336 39.749 1.00 90.81 102 GLN A N 1
ATOM 826 C CA . GLN A 1 102 ? -17.896 -2.307 41.158 1.00 90.81 102 GLN A CA 1
ATOM 827 C C . GLN A 1 102 ? -18.282 -0.995 41.861 1.00 90.81 102 GLN A C 1
ATOM 829 O O . GLN A 1 102 ? -18.152 -0.890 43.080 1.00 90.81 102 GLN A O 1
ATOM 834 N N . MET A 1 103 ? -18.748 0.017 41.121 1.00 90.44 103 MET A N 1
ATOM 835 C CA . MET A 1 103 ? -19.147 1.295 41.705 1.00 90.44 103 MET A CA 1
ATOM 836 C C . MET A 1 103 ? -20.541 1.212 42.339 1.00 90.44 103 MET A C 1
ATOM 838 O O . MET A 1 103 ? -21.440 0.578 41.780 1.00 90.44 103 MET A O 1
ATOM 842 N N . PRO A 1 104 ? -20.776 1.938 43.449 1.00 88.44 104 PRO A N 1
ATOM 843 C CA . PRO A 1 104 ? -22.108 2.075 44.018 1.00 88.44 104 PRO A CA 1
ATOM 844 C C . PRO A 1 104 ? -23.129 2.577 42.979 1.00 88.44 104 PRO A C 1
ATOM 846 O O . PRO A 1 104 ? -22.819 3.513 42.230 1.00 88.44 104 PRO A O 1
ATOM 849 N N . PRO A 1 105 ? -24.376 2.058 42.974 1.00 79.81 105 PRO A N 1
ATOM 850 C CA . PRO A 1 105 ? -25.445 2.502 42.070 1.00 79.81 105 PRO A CA 1
ATOM 851 C C . PRO A 1 105 ? -25.715 4.008 42.146 1.00 79.81 105 PRO A C 1
ATOM 853 O O . PRO A 1 105 ? -26.132 4.630 41.169 1.00 79.81 105 PRO A O 1
ATOM 856 N N . GLN A 1 106 ? -25.427 4.618 43.305 1.00 82.38 106 GLN A N 1
ATOM 857 C CA . GLN A 1 106 ? -25.568 6.058 43.513 1.00 82.38 106 GLN A CA 1
ATOM 858 C C . GLN A 1 106 ? -24.531 6.901 42.756 1.00 82.38 106 GLN A C 1
ATOM 860 O O . GLN A 1 106 ? -24.649 8.128 42.739 1.00 82.38 106 GLN A O 1
ATOM 865 N N . LEU A 1 107 ? -23.534 6.279 42.132 1.00 83.62 107 LEU A N 1
ATOM 866 C CA . LEU A 1 107 ? -22.526 6.942 41.309 1.00 83.62 107 LEU A CA 1
ATOM 867 C C . LEU A 1 107 ? -22.558 6.433 39.861 1.00 83.62 107 LEU A C 1
ATOM 869 O O . LEU A 1 107 ? -22.292 7.209 38.949 1.00 83.62 107 LEU A O 1
ATOM 873 N N . SER A 1 108 ? -22.919 5.164 39.639 1.00 84.94 108 SER A N 1
ATOM 874 C CA . SER A 1 108 ? -22.918 4.531 38.312 1.00 84.94 108 SER A CA 1
ATOM 875 C C . SER A 1 108 ? -24.215 4.711 37.516 1.00 84.94 108 SER A C 1
ATOM 877 O O . SER A 1 108 ? -24.165 4.817 36.291 1.00 84.94 108 SER A O 1
ATOM 879 N N . VAL A 1 109 ? -25.379 4.772 38.174 1.00 85.69 109 VAL A N 1
ATOM 880 C CA . VAL A 1 109 ? -26.678 4.899 37.490 1.00 85.69 109 VAL A CA 1
ATOM 881 C C . VAL A 1 109 ? -27.048 6.377 37.349 1.00 85.69 109 VAL A C 1
ATOM 883 O O . VAL A 1 109 ? -27.029 7.081 38.355 1.00 85.69 109 VAL A O 1
ATOM 886 N N . PRO A 1 110 ? -27.427 6.897 36.173 1.00 89.69 110 PRO A N 1
ATOM 887 C CA . PRO A 1 110 ? -27.887 8.282 36.046 1.00 89.69 110 PRO A CA 1
ATOM 888 C C . PRO A 1 110 ? -29.127 8.593 36.915 1.00 89.69 110 PRO A C 1
ATOM 890 O O . PRO A 1 110 ? -29.956 7.705 37.107 1.00 89.69 110 PRO A O 1
ATOM 893 N N . PRO A 1 111 ? -29.315 9.834 37.412 1.00 86.81 111 PRO A N 1
ATOM 894 C CA . PRO A 1 111 ? -30.424 10.170 38.314 1.00 86.81 111 PRO A CA 1
ATOM 895 C C . PRO A 1 111 ? -31.821 9.838 37.771 1.00 86.81 111 PRO A C 1
ATOM 897 O O . PRO A 1 111 ? -32.634 9.295 38.512 1.00 86.81 111 PRO A O 1
ATOM 900 N N . TYR A 1 112 ? -32.078 10.092 36.483 1.00 88.69 112 TYR A N 1
ATOM 901 C CA . TYR A 1 112 ? -33.375 9.803 35.855 1.00 88.69 112 TYR A CA 1
ATOM 902 C C . TYR A 1 112 ? -33.693 8.299 35.860 1.00 88.69 112 TYR A C 1
ATOM 904 O O . TYR A 1 112 ? -34.776 7.904 36.271 1.00 88.69 112 TYR A O 1
ATOM 912 N N . LYS A 1 113 ? -32.708 7.444 35.552 1.00 88.25 113 LYS A N 1
ATOM 913 C CA . LYS A 1 113 ? -32.853 5.980 35.618 1.00 88.25 113 LYS A CA 1
ATOM 914 C C . LYS A 1 113 ? -33.150 5.481 37.026 1.00 88.25 113 LYS A C 1
ATOM 916 O O . LYS A 1 113 ? -33.856 4.499 37.199 1.00 88.25 113 LYS A O 1
ATOM 921 N N . ARG A 1 114 ? -32.620 6.151 38.055 1.00 88.50 114 ARG A N 1
ATOM 922 C CA . ARG A 1 114 ? -32.950 5.811 39.448 1.00 88.50 114 ARG A CA 1
ATOM 923 C C . ARG A 1 114 ? -34.398 6.150 39.787 1.00 88.50 114 ARG A C 1
ATOM 925 O O . ARG A 1 114 ? -34.981 5.447 40.603 1.00 88.50 114 ARG A O 1
ATOM 932 N N . MET A 1 115 ? -34.941 7.231 39.224 1.00 88.12 115 MET A N 1
ATOM 933 C CA . MET A 1 115 ? -36.352 7.582 39.398 1.00 88.12 115 MET A CA 1
ATOM 934 C C . MET A 1 115 ? -37.249 6.564 38.698 1.00 88.12 115 MET A C 1
ATOM 936 O O . MET A 1 115 ? -38.139 6.036 39.349 1.00 88.12 115 MET A O 1
ATOM 940 N N . GLU A 1 116 ? -36.934 6.203 37.450 1.00 90.50 116 GLU A N 1
ATOM 941 C CA . GLU A 1 116 ? -37.646 5.155 36.699 1.00 90.50 116 GLU A CA 1
ATOM 942 C C . GLU A 1 116 ? -37.719 3.841 37.496 1.00 90.50 116 GLU A C 1
ATOM 944 O O . GLU A 1 116 ? -38.808 3.328 37.723 1.00 90.50 116 GLU A O 1
ATOM 949 N N . ILE A 1 117 ? -36.585 3.355 38.023 1.00 89.94 117 ILE A N 1
ATOM 950 C CA . ILE A 1 117 ? -36.535 2.122 38.834 1.00 89.94 117 ILE A CA 1
ATOM 951 C C . ILE A 1 117 ? -37.416 2.224 40.089 1.00 89.94 117 ILE A C 1
ATOM 953 O O . ILE A 1 117 ? -38.050 1.251 40.488 1.00 89.94 117 ILE A O 1
ATOM 957 N N . LYS A 1 118 ? -37.454 3.393 40.742 1.00 90.38 118 LYS A N 1
ATOM 958 C CA . LYS A 1 118 ? -38.293 3.595 41.933 1.00 90.38 118 LYS A CA 1
ATOM 959 C C . LYS A 1 118 ? -39.780 3.600 41.596 1.00 90.38 118 LYS A C 1
ATOM 961 O O . LYS A 1 118 ? -40.559 3.028 42.348 1.00 90.38 118 LYS A O 1
ATOM 966 N N . GLU A 1 119 ? -40.164 4.257 40.507 1.00 95.19 119 GLU A N 1
ATOM 967 C CA . GLU A 1 119 ? -41.554 4.296 40.047 1.00 95.19 119 GLU A CA 1
ATOM 968 C C . GLU A 1 119 ? -42.042 2.921 39.589 1.00 95.19 119 GLU A C 1
ATOM 970 O O . GLU A 1 119 ? -43.197 2.574 39.816 1.00 95.19 119 GLU A O 1
ATOM 975 N N . GLU A 1 120 ? -41.176 2.142 38.943 1.00 94.69 120 GLU A N 1
ATOM 976 C CA . GLU A 1 120 ? -41.472 0.772 38.522 1.00 94.69 120 GLU A CA 1
ATOM 977 C C . GLU A 1 120 ? -41.668 -0.139 39.740 1.00 94.69 120 GLU A C 1
ATOM 979 O O . GLU A 1 120 ? -42.689 -0.814 39.840 1.00 94.69 120 GLU A O 1
ATOM 984 N N . TRP A 1 121 ? -40.785 -0.041 40.740 1.00 94.25 121 TRP A N 1
ATOM 985 C CA . TRP A 1 121 ? -40.948 -0.746 42.014 1.00 94.25 121 TRP A CA 1
ATOM 986 C C . TRP A 1 121 ? -42.230 -0.350 42.763 1.00 94.25 121 TRP A C 1
ATOM 988 O O . TRP A 1 121 ? -42.909 -1.203 43.333 1.00 94.25 121 TRP A O 1
ATOM 998 N N . GLN A 1 122 ? -42.589 0.939 42.756 1.00 96.19 122 GLN A N 1
ATOM 999 C CA . GLN A 1 122 ? -43.842 1.399 43.355 1.00 96.19 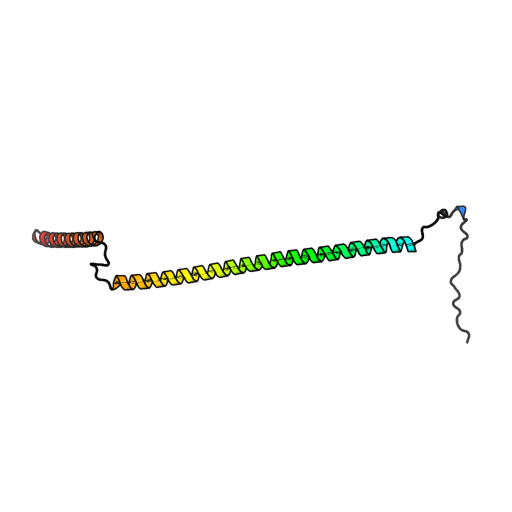122 GLN A CA 1
ATOM 1000 C C . GLN A 1 122 ? -45.059 0.802 42.634 1.00 96.19 122 GLN A C 1
ATOM 1002 O O . GLN A 1 122 ? -45.982 0.334 43.295 1.00 96.19 122 GLN A O 1
ATOM 1007 N N . ARG A 1 123 ? -45.044 0.763 41.299 1.00 96.50 123 ARG A N 1
ATOM 1008 C CA . ARG A 1 123 ? -46.118 0.147 40.509 1.00 96.50 123 ARG A CA 1
ATOM 1009 C C . ARG A 1 123 ? -46.253 -1.353 40.763 1.00 96.50 123 ARG A C 1
ATOM 1011 O O . ARG A 1 123 ? -47.371 -1.842 40.870 1.00 96.50 123 ARG A O 1
ATOM 1018 N N . GLU A 1 124 ? -45.144 -2.082 40.882 1.00 95.94 124 GLU A N 1
ATOM 1019 C CA . GLU A 1 124 ? -45.171 -3.513 41.225 1.00 95.94 124 GLU A CA 1
ATOM 1020 C C . GLU A 1 124 ? -45.818 -3.758 42.595 1.00 95.94 124 GLU A C 1
ATOM 1022 O O . GLU A 1 124 ? -46.630 -4.670 42.744 1.00 95.94 124 GLU A O 1
ATOM 1027 N N . LEU A 1 125 ? -45.508 -2.915 43.586 1.00 95.94 125 LEU A N 1
ATOM 1028 C CA . LEU A 1 125 ? -46.133 -2.977 44.909 1.00 95.94 125 LEU A CA 1
ATOM 1029 C C . LEU A 1 125 ? -47.632 -2.673 44.868 1.00 95.94 125 LEU A C 1
ATOM 1031 O O . LEU A 1 125 ? -48.408 -3.385 45.501 1.00 95.94 125 LEU A O 1
ATOM 1035 N N . GLU A 1 126 ? -48.032 -1.623 44.146 1.00 95.62 126 GLU A N 1
ATOM 1036 C CA . GLU A 1 126 ? -49.442 -1.265 43.958 1.00 95.62 126 GLU A CA 1
ATOM 1037 C C . GLU A 1 126 ? -50.207 -2.422 43.300 1.00 95.62 126 GLU A C 1
ATOM 1039 O O . GLU A 1 126 ? -51.258 -2.820 43.797 1.00 95.62 126 GLU A O 1
ATOM 1044 N N . SER A 1 127 ? -49.628 -3.046 42.270 1.00 94.25 127 SER A N 1
ATOM 1045 C CA . SER A 1 127 ? -50.220 -4.207 41.599 1.00 94.25 127 SER A CA 1
ATOM 1046 C C . SER A 1 127 ? -50.363 -5.418 42.529 1.00 94.25 127 SER A C 1
ATOM 1048 O O . SER A 1 127 ? -51.420 -6.044 42.549 1.00 94.25 127 SER A O 1
ATOM 1050 N N . ALA A 1 128 ? -49.329 -5.751 43.309 1.00 94.50 128 ALA A N 1
ATOM 1051 C CA . ALA A 1 128 ? -49.382 -6.873 44.252 1.00 94.50 128 ALA A CA 1
ATOM 1052 C C . ALA A 1 128 ? -50.410 -6.637 45.375 1.00 94.50 128 ALA A C 1
ATOM 1054 O O . ALA A 1 128 ? -51.058 -7.569 45.851 1.00 94.50 128 ALA A O 1
ATOM 1055 N N . PHE A 1 129 ? -50.577 -5.382 45.800 1.00 94.31 129 PHE A N 1
ATOM 1056 C CA . PHE A 1 129 ? -51.596 -5.009 46.776 1.00 94.31 129 PHE A CA 1
ATOM 1057 C C . PHE A 1 129 ? -53.011 -5.132 46.206 1.00 94.31 129 PHE A C 1
ATOM 1059 O O . PHE A 1 129 ? -53.893 -5.677 46.871 1.00 94.31 129 PHE A O 1
ATOM 1066 N N . GLU A 1 130 ? -53.236 -4.639 44.987 1.00 92.81 130 GLU A N 1
ATOM 1067 C CA . GLU A 1 130 ? -54.522 -4.773 44.302 1.00 92.81 130 GLU A CA 1
ATOM 1068 C C . GLU A 1 130 ? -54.923 -6.241 44.146 1.00 92.81 130 GLU A C 1
ATOM 1070 O O . GLU A 1 130 ? -56.074 -6.571 44.429 1.00 92.81 130 GLU A O 1
ATOM 1075 N N . GLU A 1 131 ? -53.985 -7.119 43.782 1.00 92.00 131 GLU A N 1
ATOM 1076 C CA . GLU A 1 131 ? -54.195 -8.571 43.695 1.00 92.00 131 GLU A CA 1
ATOM 1077 C C . GLU A 1 131 ? -54.657 -9.149 45.044 1.00 92.00 131 GLU A C 1
ATOM 1079 O O . GLU A 1 131 ? -55.756 -9.694 45.139 1.00 92.00 131 GLU A O 1
ATOM 1084 N N . MET A 1 132 ? -53.911 -8.905 46.125 1.00 89.19 132 MET A N 1
ATOM 1085 C CA . MET A 1 132 ? -54.282 -9.366 47.471 1.00 89.19 132 MET A CA 1
ATOM 1086 C C . MET A 1 132 ? -55.654 -8.830 47.933 1.00 89.19 132 MET A C 1
ATOM 1088 O O . MET A 1 132 ? -56.447 -9.550 48.534 1.00 89.19 132 MET A O 1
ATOM 1092 N N . CYS A 1 133 ? -55.964 -7.557 47.675 1.00 81.00 133 CYS A N 1
ATOM 1093 C CA . CYS A 1 133 ? -57.229 -6.952 48.104 1.00 81.00 133 CYS A CA 1
ATOM 1094 C C . CYS A 1 133 ? -58.433 -7.323 47.230 1.00 81.00 133 CYS A C 1
ATOM 1096 O O . CYS A 1 133 ? -59.575 -7.150 47.667 1.00 81.00 133 CYS A O 1
ATOM 1098 N N . SER A 1 134 ? -58.208 -7.785 46.001 1.00 80.00 134 SER A N 1
ATOM 1099 C CA . SER A 1 134 ? -59.276 -8.274 45.128 1.00 80.00 134 SER A CA 1
ATOM 1100 C C . SER A 1 134 ? -59.619 -9.742 45.400 1.00 80.00 134 SER A C 1
ATOM 1102 O O . SER A 1 134 ? -60.784 -10.118 45.248 1.00 80.00 134 SER A O 1
ATOM 1104 N N . GLU A 1 135 ? -58.678 -10.529 45.929 1.00 64.31 135 GLU A N 1
ATOM 1105 C CA . GLU A 1 135 ? -58.942 -11.869 46.474 1.00 64.31 135 GLU A CA 1
ATOM 1106 C C . GLU A 1 135 ? -59.866 -11.835 47.709 1.00 64.31 135 GLU A C 1
ATOM 1108 O O . GLU A 1 135 ? -60.748 -12.680 47.836 1.00 64.31 135 GLU A O 1
ATOM 1113 N N . ASP A 1 136 ? -59.753 -10.812 48.563 1.00 58.50 136 ASP A N 1
ATOM 1114 C CA . ASP A 1 136 ? -60.551 -10.650 49.798 1.00 58.50 136 ASP A CA 1
ATOM 1115 C C . ASP A 1 136 ? -61.989 -10.116 49.562 1.00 58.50 136 ASP A C 1
ATOM 1117 O O . ASP A 1 136 ? -62.780 -9.970 50.497 1.00 58.50 136 ASP A O 1
ATOM 1121 N N . ARG A 1 137 ? -62.349 -9.783 48.310 1.00 58.34 137 ARG A N 1
ATOM 1122 C CA . ARG A 1 137 ? -63.691 -9.294 47.915 1.00 58.34 137 ARG A CA 1
ATOM 1123 C C . ARG A 1 137 ? -64.515 -10.297 47.091 1.00 58.34 137 ARG A C 1
ATOM 1125 O O . ARG A 1 137 ? -65.547 -9.897 46.544 1.00 58.34 137 ARG A O 1
ATOM 1132 N N . SER A 1 138 ? -64.083 -11.556 47.011 1.00 50.47 138 SER A N 1
ATOM 1133 C CA . SER A 1 138 ? -64.772 -12.646 46.296 1.00 50.47 138 SER A CA 1
ATOM 1134 C C . SER A 1 138 ? -65.478 -13.617 47.240 1.00 50.47 138 SER A C 1
ATOM 1136 O O . SER A 1 138 ? -64.879 -13.976 48.276 1.00 50.47 138 SER A O 1
#

Foldseek 3Di:
DDDDDPDDPPPPPDPDPVVVDPDDDPDPDPDPVVVVVVVVVVVVVVVVVVVVVVVVVVVVVVVVVVVVVVVVVVVVVVVVVVVVVVVVVVVVVVVVVVVLVPDDCVPNPDPVVVVVVVVVVVVVVVVVVCVVVVVVVD

Radius of gyration: 53.31 Å; chains: 1; bounding box: 114×57×128 Å

Sequence (138 aa):
MKSCGAGNFSVTRYHIAEALVDREVDGGQPDAHLAAEEEGRRLEELHREAERERRKQLEKAHIRGSHALKKIQLAKDRERLVEELEQMHAQDRMRRRQIVAQMPPQLSVPPYKRMEIKEEWQRELESAFEEMCSEDRS

Secondary structure (DSSP, 8-state):
-----------------GGGS-PPP------HHHHHHHHHHHHHHHHHHHHHHHHHHHHHHHHHHHHHHHHHHHHHHHHHHHHHHHHHHHHHHHHHHHHHHHS-HHHHS-HHHHHHHHHHHHHHHHHHHHHHHHHTT-

InterPro domains:
  IPR060287 Centrosomal protein of 295 kDa-like [PF28375] (1-137)

pLDDT: mean 86.52, std 15.77, range [40.97, 98.75]